Protein AF-A0A3B8WKM0-F1 (afdb_monomer_lite)

Structure (mmCIF, N/CA/C/O backbone):
data_AF-A0A3B8WKM0-F1
#
_entry.id   AF-A0A3B8WKM0-F1
#
loop_
_atom_site.group_PDB
_atom_site.id
_atom_site.type_symbol
_atom_site.label_atom_id
_atom_site.label_alt_id
_atom_site.label_comp_id
_atom_site.label_asym_id
_atom_site.label_entity_id
_atom_site.label_seq_id
_atom_site.pdbx_PDB_ins_code
_atom_site.Cartn_x
_atom_site.Cartn_y
_atom_site.Cartn_z
_atom_site.occupancy
_atom_site.B_iso_or_equiv
_atom_site.auth_seq_id
_atom_site.auth_comp_id
_atom_site.auth_asym_id
_atom_site.auth_atom_id
_atom_site.pdbx_PDB_model_num
ATOM 1 N N . ALA A 1 1 ? 2.232 -11.541 -5.545 1.00 75.75 1 ALA A N 1
ATOM 2 C CA . ALA A 1 1 ? 3.577 -11.463 -4.937 1.00 75.75 1 ALA A CA 1
ATOM 3 C C . ALA A 1 1 ? 4.570 -12.339 -5.695 1.00 75.75 1 ALA A C 1
ATOM 5 O O . ALA A 1 1 ? 5.430 -11.780 -6.348 1.00 75.75 1 ALA A O 1
ATOM 6 N N . LEU A 1 2 ? 4.407 -13.668 -5.694 1.00 87.94 2 LEU A N 1
ATOM 7 C CA . LEU A 1 2 ? 5.394 -14.614 -6.251 1.00 87.94 2 LEU A CA 1
ATOM 8 C C . LEU A 1 2 ? 5.680 -14.477 -7.759 1.00 87.94 2 LEU A C 1
ATOM 10 O O . LEU A 1 2 ? 6.739 -14.879 -8.212 1.00 87.94 2 LEU A O 1
ATOM 14 N N . ALA A 1 3 ? 4.749 -13.916 -8.534 1.00 90.31 3 ALA A N 1
ATOM 15 C CA . ALA A 1 3 ? 4.937 -13.677 -9.967 1.00 90.31 3 ALA A CA 1
ATOM 16 C C . ALA A 1 3 ? 5.712 -12.382 -10.289 1.00 90.31 3 ALA A C 1
ATOM 18 O O . ALA A 1 3 ? 6.009 -12.127 -11.452 1.00 90.31 3 ALA A O 1
ATOM 19 N N . GLN A 1 4 ? 5.986 -11.537 -9.289 1.00 96.25 4 GLN A N 1
ATOM 20 C CA . GLN A 1 4 ? 6.685 -10.269 -9.491 1.00 96.25 4 GLN A CA 1
ATOM 21 C C . GLN A 1 4 ? 8.200 -10.470 -9.361 1.00 96.25 4 GLN A C 1
ATOM 23 O O . GLN A 1 4 ? 8.626 -11.248 -8.505 1.00 96.25 4 GLN A O 1
ATOM 28 N N . PRO A 1 5 ? 9.023 -9.728 -10.120 1.00 96.69 5 PRO A N 1
ATOM 29 C CA . PRO A 1 5 ? 10.449 -9.626 -9.850 1.00 96.69 5 PRO A CA 1
ATOM 30 C C . PRO A 1 5 ? 10.707 -9.143 -8.425 1.00 96.69 5 PRO A C 1
ATOM 32 O O . PRO A 1 5 ? 9.975 -8.297 -7.897 1.00 96.69 5 PRO A O 1
ATOM 35 N N . GLU A 1 6 ? 11.765 -9.675 -7.820 1.00 97.44 6 GLU A N 1
ATOM 36 C CA . GLU A 1 6 ? 12.170 -9.280 -6.480 1.00 97.44 6 GLU A CA 1
ATOM 37 C C . GLU A 1 6 ? 13.269 -8.216 -6.515 1.00 97.44 6 GLU A C 1
ATOM 39 O O . GLU A 1 6 ? 14.309 -8.395 -7.152 1.00 97.44 6 GLU A O 1
ATOM 44 N N . VAL A 1 7 ? 13.051 -7.141 -5.766 1.00 96.88 7 VAL A N 1
ATOM 45 C CA . VAL A 1 7 ? 13.956 -6.004 -5.570 1.00 96.88 7 VAL A CA 1
ATOM 46 C C . VAL A 1 7 ? 14.160 -5.765 -4.074 1.00 96.88 7 VAL A C 1
ATOM 48 O O . VAL A 1 7 ? 13.505 -6.397 -3.243 1.00 96.88 7 VAL A O 1
ATOM 51 N N . THR A 1 8 ? 15.058 -4.857 -3.705 1.00 97.06 8 THR A N 1
ATOM 52 C CA . THR A 1 8 ? 15.127 -4.373 -2.321 1.00 97.06 8 THR A CA 1
ATOM 53 C C . THR A 1 8 ? 13.859 -3.591 -1.995 1.00 97.06 8 THR A C 1
ATOM 55 O O . THR A 1 8 ? 13.523 -2.648 -2.708 1.00 97.06 8 THR A O 1
ATOM 58 N N . VAL A 1 9 ? 13.173 -3.980 -0.923 1.00 96.94 9 VAL A N 1
ATOM 59 C CA . VAL A 1 9 ? 11.974 -3.316 -0.410 1.00 96.94 9 VAL A CA 1
ATOM 60 C C . VAL A 1 9 ? 12.218 -2.848 1.020 1.00 96.94 9 VAL A C 1
ATOM 62 O O . VAL A 1 9 ? 12.692 -3.610 1.861 1.00 96.94 9 VAL A O 1
ATOM 65 N N . HIS A 1 10 ? 11.873 -1.599 1.306 1.00 97.19 10 HIS A N 1
ATOM 66 C CA . HIS A 1 10 ? 11.941 -0.983 2.631 1.00 97.19 10 HIS A CA 1
ATOM 67 C C . H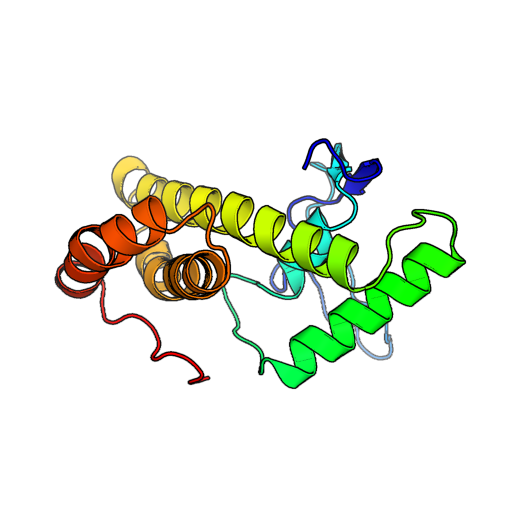IS A 1 10 ? 10.901 -1.569 3.590 1.00 97.19 10 HIS A C 1
ATOM 69 O O . HIS A 1 10 ? 11.091 -1.580 4.801 1.00 97.19 10 HIS A O 1
ATOM 75 N N . ARG A 1 11 ? 9.787 -2.061 3.042 1.00 93.94 11 ARG A N 1
ATOM 76 C CA . ARG A 1 11 ? 8.593 -2.582 3.721 1.00 93.94 11 ARG A CA 1
ATOM 77 C C . ARG A 1 11 ? 7.661 -1.540 4.335 1.00 93.94 11 ARG A C 1
ATOM 79 O O . ARG A 1 11 ? 6.442 -1.700 4.194 1.00 93.94 11 ARG A O 1
ATOM 86 N N . ASP A 1 12 ? 8.228 -0.489 4.910 1.00 93.12 12 ASP A N 1
ATOM 87 C CA . ASP A 1 12 ? 7.521 0.611 5.580 1.00 93.12 12 ASP A CA 1
ATOM 88 C C . ASP A 1 12 ? 7.737 1.963 4.870 1.00 93.12 12 ASP A C 1
ATOM 90 O O . ASP A 1 12 ? 7.845 3.019 5.493 1.00 93.12 12 ASP A O 1
ATOM 94 N N . TYR A 1 13 ? 7.790 1.939 3.532 1.00 95.56 13 TYR A N 1
ATOM 95 C CA . TYR A 1 13 ? 7.909 3.133 2.686 1.00 95.56 13 TYR A CA 1
ATOM 96 C C . TYR A 1 13 ? 6.568 3.879 2.576 1.00 95.56 13 TYR A C 1
ATOM 98 O O . TYR A 1 13 ? 5.887 3.839 1.553 1.00 95.56 13 TYR A O 1
ATOM 106 N N . HIS A 1 14 ? 6.118 4.484 3.671 1.00 93.06 14 HIS A N 1
ATOM 107 C CA . HIS A 1 14 ? 4.870 5.252 3.753 1.00 93.06 14 HIS A CA 1
ATOM 108 C C . HIS A 1 14 ? 5.125 6.670 4.270 1.00 93.06 14 HIS A C 1
ATOM 110 O O . HIS A 1 14 ? 6.187 6.949 4.827 1.00 93.06 14 HIS A O 1
ATOM 116 N N . SER A 1 15 ? 4.137 7.559 4.151 1.00 92.56 15 SER A N 1
ATOM 117 C CA . SER A 1 15 ? 4.293 9.001 4.409 1.00 92.56 15 SER A CA 1
ATOM 118 C C . SER A 1 15 ? 4.933 9.351 5.761 1.00 92.56 15 SER A C 1
ATOM 120 O O . SER A 1 15 ? 5.721 10.288 5.830 1.00 92.56 15 SER A O 1
ATOM 122 N N . ARG A 1 16 ? 4.676 8.578 6.826 1.00 92.44 16 ARG A N 1
ATOM 123 C CA . ARG A 1 16 ? 5.258 8.818 8.164 1.00 92.44 16 ARG A CA 1
ATOM 124 C C . ARG A 1 16 ? 6.765 8.550 8.276 1.00 92.44 16 ARG A C 1
ATOM 126 O O . ARG A 1 16 ? 7.386 9.067 9.197 1.00 92.44 16 ARG A O 1
ATOM 133 N N . ASN A 1 17 ? 7.337 7.787 7.346 1.00 95.25 17 ASN A N 1
ATOM 134 C CA . ASN A 1 17 ? 8.763 7.443 7.311 1.00 95.25 17 ASN A CA 1
ATOM 135 C C . ASN A 1 17 ? 9.532 8.273 6.264 1.00 95.25 17 ASN A C 1
ATOM 137 O O . ASN A 1 17 ? 10.709 8.018 6.004 1.00 95.25 17 ASN A O 1
ATOM 141 N N . LEU A 1 18 ? 8.871 9.279 5.672 1.00 94.62 18 LEU A N 1
ATOM 142 C CA . LEU A 1 18 ? 9.449 10.210 4.707 1.00 94.62 18 LEU A CA 1
ATOM 143 C C . LEU A 1 18 ? 9.556 11.606 5.329 1.00 94.62 18 LEU A C 1
ATOM 145 O O . LEU A 1 18 ? 8.557 12.243 5.655 1.00 94.62 18 LEU A O 1
ATOM 149 N N . LEU A 1 19 ? 10.786 12.091 5.482 1.00 94.62 19 LEU A N 1
ATOM 150 C CA . LEU A 1 19 ? 11.091 13.389 6.073 1.00 94.62 19 LEU A CA 1
ATOM 151 C C . LEU A 1 19 ? 11.252 14.440 4.975 1.00 94.62 19 LEU A C 1
ATOM 153 O O . LEU A 1 19 ? 12.123 14.317 4.110 1.00 94.62 19 LEU A O 1
ATOM 157 N N . VAL A 1 20 ? 10.440 15.495 5.023 1.00 93.44 20 VAL A N 1
ATOM 158 C CA . VAL A 1 20 ? 10.612 16.661 4.148 1.00 93.44 20 VAL A CA 1
ATOM 159 C C . VAL A 1 20 ? 11.897 17.382 4.545 1.00 93.44 20 VAL A C 1
ATOM 161 O O . VAL A 1 20 ? 12.147 17.614 5.727 1.00 93.44 20 VAL A O 1
ATOM 164 N N . ARG A 1 21 ? 12.728 17.707 3.555 1.00 92.31 21 ARG A N 1
ATOM 165 C CA . ARG A 1 21 ? 14.017 18.370 3.754 1.00 92.31 21 ARG A CA 1
ATOM 166 C C . ARG A 1 21 ? 13.993 19.720 3.061 1.00 92.31 21 ARG A C 1
ATOM 168 O O . ARG A 1 21 ? 13.683 19.793 1.873 1.00 92.31 21 ARG A O 1
ATOM 175 N N . ASP A 1 22 ? 14.353 20.768 3.792 1.00 89.44 22 ASP A N 1
ATOM 176 C CA . ASP A 1 22 ? 14.423 22.114 3.233 1.00 89.44 22 ASP A CA 1
ATOM 177 C C . ASP A 1 22 ? 15.356 22.138 2.014 1.00 89.44 22 ASP A C 1
ATOM 179 O O . ASP A 1 22 ? 16.475 21.622 2.048 1.00 89.44 22 ASP A O 1
ATOM 183 N N . SER A 1 23 ? 14.888 22.750 0.924 1.00 82.69 23 SER A N 1
ATOM 184 C CA . SER A 1 23 ? 15.641 22.926 -0.329 1.00 82.69 23 SER A CA 1
ATOM 185 C C . SER A 1 23 ? 16.060 21.635 -1.054 1.00 82.69 23 SER A C 1
ATOM 187 O O . SER A 1 23 ? 16.936 21.682 -1.917 1.00 82.69 23 SER A O 1
ATOM 189 N N . GLN A 1 24 ? 15.442 20.486 -0.754 1.00 83.75 24 GLN A N 1
ATOM 190 C CA . GLN A 1 24 ? 15.677 19.239 -1.485 1.00 83.75 24 GLN A CA 1
ATOM 191 C C . GLN A 1 24 ? 14.380 18.626 -2.008 1.00 83.75 24 GLN A C 1
ATOM 193 O O . GLN A 1 24 ? 13.361 18.597 -1.326 1.00 83.75 24 GLN A O 1
ATOM 198 N N . THR A 1 25 ? 14.430 18.098 -3.231 1.00 84.12 25 THR A N 1
ATOM 199 C CA . THR A 1 25 ? 13.293 17.415 -3.868 1.00 84.12 25 THR A CA 1
ATOM 200 C C . THR A 1 25 ? 13.146 15.961 -3.420 1.00 84.12 25 THR A C 1
ATOM 202 O O . THR A 1 25 ? 12.075 15.380 -3.578 1.00 84.12 25 THR A O 1
ATOM 205 N N . VAL A 1 26 ? 14.205 15.368 -2.856 1.00 88.12 26 VAL A N 1
ATOM 206 C CA . VAL A 1 26 ? 14.225 13.976 -2.392 1.00 88.12 26 VAL A CA 1
ATOM 207 C C . VAL A 1 26 ? 14.014 13.940 -0.874 1.00 88.12 26 VAL A C 1
ATOM 209 O O . VAL A 1 26 ? 14.779 14.585 -0.148 1.00 88.12 26 VAL A O 1
ATOM 212 N N . PRO A 1 27 ? 13.014 13.195 -0.367 1.00 92.88 27 PRO A N 1
ATOM 213 C CA . PRO A 1 27 ? 12.784 13.091 1.068 1.00 92.88 27 PRO A CA 1
ATOM 214 C C . PRO A 1 27 ? 13.918 12.327 1.762 1.00 92.88 27 PRO A C 1
ATOM 216 O O . PRO A 1 27 ? 14.556 11.447 1.181 1.00 92.88 27 PRO A O 1
ATOM 219 N N . GLY A 1 28 ? 14.150 12.638 3.036 1.00 95.12 28 GLY A N 1
ATOM 220 C CA . GLY A 1 28 ? 14.874 11.730 3.922 1.00 95.12 28 GLY A CA 1
ATOM 221 C C . GLY A 1 28 ? 14.037 10.475 4.166 1.00 95.12 28 GLY A C 1
ATOM 222 O O . GLY A 1 28 ? 12.818 10.569 4.283 1.00 95.12 28 GLY A O 1
ATOM 223 N N . VAL A 1 29 ? 14.677 9.312 4.242 1.00 95.94 29 VAL A N 1
ATOM 224 C CA . VAL A 1 29 ? 14.005 8.024 4.461 1.00 95.94 29 VAL A CA 1
ATOM 225 C C . VAL A 1 29 ? 14.555 7.409 5.744 1.00 95.94 29 VAL A C 1
ATOM 227 O O . VAL A 1 29 ? 15.773 7.319 5.907 1.00 95.94 29 VAL A O 1
ATOM 230 N N . ILE A 1 30 ? 13.670 7.023 6.659 1.00 96.88 30 ILE A N 1
ATOM 231 C CA . ILE A 1 30 ? 14.010 6.414 7.955 1.00 96.88 30 ILE A CA 1
ATOM 232 C C . ILE A 1 30 ? 13.313 5.060 8.112 1.00 96.88 30 ILE A C 1
ATOM 234 O O . ILE A 1 30 ? 12.396 4.765 7.358 1.00 96.88 30 ILE A O 1
ATOM 238 N N . ASP A 1 31 ? 13.710 4.279 9.124 1.00 95.50 31 ASP A N 1
ATOM 239 C CA . ASP A 1 31 ? 13.095 2.980 9.465 1.00 95.50 31 ASP A CA 1
ATOM 240 C C . ASP A 1 31 ? 13.395 1.852 8.445 1.00 95.50 31 ASP A C 1
ATOM 242 O O . ASP A 1 31 ? 12.616 0.923 8.243 1.00 95.50 31 ASP A O 1
ATOM 246 N N . PHE A 1 32 ? 14.545 1.936 7.764 1.00 94.31 32 PHE A N 1
ATOM 247 C CA . PHE A 1 32 ? 14.962 1.011 6.698 1.00 94.31 32 PHE A CA 1
ATOM 248 C C . PHE A 1 32 ? 15.703 -0.246 7.188 1.00 94.31 32 PHE A C 1
ATOM 250 O O . PHE A 1 32 ? 16.072 -1.089 6.371 1.00 94.31 32 PHE A O 1
ATOM 257 N N . GLN A 1 33 ? 15.959 -0.395 8.494 1.00 95.69 33 GLN A N 1
ATOM 258 C CA . GLN A 1 33 ? 16.704 -1.535 9.067 1.00 95.69 33 GLN A CA 1
ATOM 259 C C . GLN A 1 33 ? 16.051 -2.891 8.781 1.00 95.69 33 GLN A C 1
ATOM 261 O O . GLN A 1 33 ? 16.698 -3.934 8.807 1.00 95.69 33 GLN A O 1
ATOM 266 N N . ASP A 1 34 ? 14.759 -2.843 8.491 1.00 92.56 34 ASP A N 1
ATOM 267 C CA . ASP A 1 34 ? 13.907 -3.978 8.244 1.00 92.56 34 ASP A CA 1
ATOM 268 C C . ASP A 1 34 ? 13.825 -4.316 6.742 1.00 92.56 34 ASP A C 1
ATOM 270 O O . ASP A 1 34 ? 13.041 -5.181 6.363 1.00 92.56 34 ASP A O 1
ATOM 274 N N . ALA A 1 35 ? 14.605 -3.673 5.869 1.00 95.81 35 ALA A N 1
ATOM 275 C CA . ALA A 1 35 ? 14.557 -3.912 4.430 1.00 95.81 35 ALA A CA 1
ATOM 276 C C . ALA A 1 35 ? 14.884 -5.369 4.050 1.00 95.81 35 ALA A C 1
ATOM 278 O O . ALA A 1 35 ? 15.773 -6.009 4.612 1.00 95.81 35 ALA A O 1
ATOM 279 N N . VAL A 1 36 ? 14.167 -5.896 3.057 1.00 96.62 36 VAL A N 1
ATOM 280 C CA . VAL A 1 36 ? 14.329 -7.274 2.564 1.00 96.62 36 VAL A CA 1
ATOM 281 C C . VAL A 1 36 ? 14.281 -7.315 1.044 1.00 96.62 36 VAL A C 1
ATOM 283 O O . VAL A 1 36 ? 13.990 -6.320 0.386 1.00 96.62 36 VAL A O 1
ATOM 286 N N . ARG A 1 37 ? 14.526 -8.490 0.468 1.00 97.44 37 ARG A N 1
ATOM 287 C CA . ARG A 1 37 ? 14.216 -8.758 -0.934 1.00 97.44 37 ARG A CA 1
ATOM 288 C C . ARG A 1 37 ? 12.733 -9.115 -1.062 1.00 97.44 37 ARG A C 1
ATOM 290 O O . ARG A 1 37 ? 12.240 -9.970 -0.329 1.00 97.44 37 ARG A O 1
ATOM 297 N N . GLY A 1 38 ? 12.011 -8.432 -1.942 1.00 96.62 38 GLY A N 1
ATOM 298 C CA . GLY A 1 38 ? 10.566 -8.582 -2.064 1.00 96.62 38 GLY A CA 1
ATOM 299 C C . GLY A 1 38 ? 9.988 -8.013 -3.361 1.00 96.62 38 GLY A C 1
ATOM 300 O O . GLY A 1 38 ? 10.728 -7.518 -4.205 1.00 96.62 38 GLY A O 1
ATOM 301 N N . PRO A 1 39 ? 8.661 -8.100 -3.547 1.00 97.75 39 PRO A N 1
ATOM 302 C CA . PRO A 1 39 ? 8.009 -7.780 -4.816 1.00 97.75 39 PRO A CA 1
ATOM 303 C C . PRO A 1 39 ? 8.170 -6.308 -5.216 1.00 97.75 39 PRO A C 1
ATOM 305 O O . PRO A 1 39 ? 7.990 -5.422 -4.381 1.00 97.75 39 PRO A O 1
ATOM 308 N N . ILE A 1 40 ? 8.420 -6.039 -6.499 1.00 98.00 40 ILE A N 1
ATOM 309 C CA . ILE A 1 40 ? 8.668 -4.682 -7.019 1.00 98.00 40 ILE A CA 1
ATOM 310 C C . ILE A 1 40 ? 7.572 -3.655 -6.701 1.00 98.00 40 ILE A C 1
ATOM 312 O O . ILE A 1 40 ? 7.865 -2.473 -6.539 1.00 98.00 40 ILE A O 1
ATOM 316 N N . THR A 1 41 ? 6.312 -4.077 -6.557 1.00 98.06 41 THR A N 1
ATOM 317 C CA . THR A 1 41 ? 5.215 -3.152 -6.241 1.00 98.06 41 THR A CA 1
ATOM 318 C C . THR A 1 41 ? 5.037 -2.900 -4.740 1.00 98.06 41 THR A C 1
ATOM 320 O O . THR A 1 41 ? 4.138 -2.151 -4.369 1.00 98.06 41 THR A O 1
ATOM 323 N N . TYR A 1 42 ? 5.818 -3.534 -3.855 1.00 97.44 42 TYR A N 1
ATOM 324 C CA . TYR A 1 42 ? 5.561 -3.529 -2.407 1.00 97.44 42 TYR A CA 1
ATOM 325 C C . TYR A 1 42 ? 5.632 -2.121 -1.799 1.00 97.44 42 TYR A C 1
ATOM 327 O O . TYR A 1 42 ? 4.675 -1.681 -1.157 1.00 97.44 42 TYR A O 1
ATOM 335 N N . ASP A 1 43 ? 6.727 -1.399 -2.043 1.00 97.00 43 ASP A N 1
ATOM 336 C CA . ASP A 1 43 ? 6.917 -0.039 -1.523 1.00 97.00 43 ASP A CA 1
ATOM 337 C C . ASP A 1 43 ? 6.059 0.987 -2.274 1.00 97.00 43 ASP A C 1
ATOM 339 O O . ASP A 1 43 ? 5.517 1.903 -1.659 1.00 97.00 43 ASP A O 1
ATOM 343 N N . ALA A 1 44 ? 5.827 0.790 -3.578 1.00 97.25 44 ALA A N 1
ATOM 344 C CA . ALA A 1 44 ? 4.897 1.624 -4.340 1.00 97.25 44 ALA A CA 1
ATOM 345 C C . ALA A 1 44 ? 3.479 1.564 -3.752 1.00 97.25 44 ALA A C 1
ATOM 347 O O . ALA A 1 44 ? 2.837 2.595 -3.573 1.00 97.25 44 ALA A O 1
ATOM 348 N N . VAL A 1 45 ? 2.992 0.371 -3.390 1.00 96.94 45 VAL A N 1
ATOM 349 C CA . VAL A 1 45 ? 1.704 0.223 -2.694 1.00 96.94 45 VAL A CA 1
ATOM 350 C C . VAL A 1 45 ? 1.738 0.897 -1.326 1.00 96.94 45 VAL A C 1
ATOM 352 O O . VAL A 1 45 ? 0.773 1.566 -0.971 1.00 96.94 45 VAL A O 1
ATOM 355 N N . SER A 1 46 ? 2.830 0.735 -0.571 1.00 94.94 46 SER A N 1
ATOM 356 C CA . SER A 1 46 ? 2.998 1.351 0.752 1.00 94.94 46 SER A CA 1
ATOM 357 C C . SER A 1 46 ? 2.828 2.872 0.725 1.00 94.94 46 SER A C 1
ATOM 359 O O . SER A 1 46 ? 2.253 3.434 1.654 1.00 94.94 46 SER A O 1
ATOM 361 N N . LEU A 1 47 ? 3.293 3.520 -0.345 1.00 95.56 47 LEU A N 1
ATOM 362 C CA . LEU A 1 47 ? 3.216 4.967 -0.510 1.00 95.56 47 LEU A CA 1
ATOM 363 C C . LEU A 1 47 ? 1.909 5.431 -1.167 1.00 95.56 47 LEU A C 1
ATOM 365 O O . LEU A 1 47 ? 1.277 6.381 -0.709 1.00 95.56 47 LEU A O 1
ATOM 369 N N . LEU A 1 48 ? 1.512 4.792 -2.270 1.00 95.50 48 LEU A N 1
ATOM 370 C CA . LEU A 1 48 ? 0.400 5.254 -3.110 1.00 95.50 48 LEU A CA 1
ATOM 371 C C . LEU A 1 48 ? -0.974 4.822 -2.583 1.00 95.50 48 LEU A C 1
ATOM 373 O O . LEU A 1 48 ? -1.974 5.467 -2.887 1.00 95.50 48 LEU A O 1
ATOM 377 N N . LYS A 1 49 ? -1.035 3.746 -1.795 1.00 93.75 49 LYS A N 1
ATOM 378 C CA . LYS A 1 49 ? -2.223 3.324 -1.040 1.00 93.75 49 LYS A CA 1
ATOM 379 C C . LYS A 1 49 ? -1.894 3.312 0.452 1.00 93.75 49 LYS A C 1
ATOM 381 O O . LYS A 1 49 ? -2.052 2.313 1.144 1.00 93.75 49 LYS A O 1
ATOM 386 N N . ASP A 1 50 ? -1.355 4.425 0.933 1.00 90.62 50 ASP A N 1
ATOM 387 C CA . ASP A 1 50 ? -1.057 4.604 2.348 1.00 90.62 50 ASP A CA 1
ATOM 388 C C . ASP A 1 50 ? -2.360 4.525 3.180 1.00 90.62 50 ASP A C 1
ATOM 390 O O . ASP A 1 50 ? -3.422 5.007 2.779 1.00 90.62 50 ASP A O 1
ATOM 394 N N . CYS A 1 51 ? -2.291 3.915 4.364 1.00 85.75 51 CYS A N 1
ATOM 395 C CA . CYS A 1 51 ? -3.418 3.821 5.290 1.00 85.75 51 CYS A CA 1
ATOM 396 C C . CYS A 1 51 ? -3.782 5.180 5.915 1.00 85.75 51 CYS A C 1
ATOM 398 O O . CYS A 1 51 ? -4.858 5.300 6.501 1.00 85.75 51 CYS A O 1
ATOM 400 N N . TYR A 1 52 ? -2.931 6.205 5.781 1.00 83.31 52 TYR A N 1
ATOM 401 C CA . TYR A 1 52 ? -3.134 7.536 6.370 1.00 83.31 52 TYR A CA 1
ATOM 402 C C . TYR A 1 52 ? -3.683 8.591 5.403 1.00 83.31 52 TYR A C 1
ATOM 404 O O . TYR A 1 52 ? -4.238 9.595 5.849 1.00 83.31 52 TYR A O 1
ATOM 412 N N . VAL A 1 53 ? -3.566 8.373 4.092 1.00 86.25 53 VAL A N 1
ATOM 413 C CA . VAL A 1 53 ? -3.999 9.325 3.061 1.00 86.25 53 VAL A CA 1
ATOM 414 C C . VAL A 1 53 ? -4.643 8.587 1.897 1.00 86.25 53 VAL A C 1
ATOM 416 O O . VAL A 1 53 ? -4.217 7.496 1.525 1.00 86.25 53 VAL A O 1
ATOM 419 N N . ARG A 1 54 ? -5.686 9.181 1.313 1.00 87.38 54 ARG A N 1
ATOM 420 C CA . ARG A 1 54 ? -6.330 8.666 0.107 1.00 87.38 54 ARG A CA 1
ATOM 421 C C . ARG A 1 54 ? -6.146 9.644 -1.043 1.00 87.38 54 ARG A C 1
ATOM 423 O O . ARG A 1 54 ? -6.394 10.840 -0.905 1.00 87.38 54 ARG A O 1
ATOM 430 N N . TRP A 1 55 ? -5.702 9.126 -2.182 1.00 90.44 55 TRP A N 1
ATOM 431 C CA . TRP A 1 55 ? -5.469 9.914 -3.387 1.00 90.44 55 TRP A CA 1
ATOM 432 C C . TRP A 1 55 ? -6.618 9.762 -4.391 1.00 9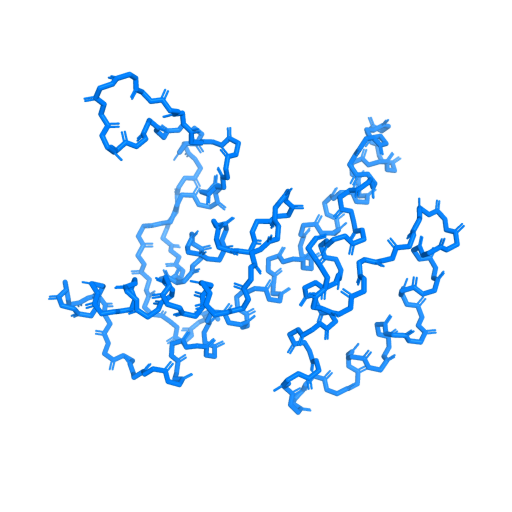0.44 55 TRP A C 1
ATOM 434 O O . TRP A 1 55 ? -7.248 8.703 -4.436 1.00 90.44 55 TRP A O 1
ATOM 444 N N . PRO A 1 56 ? -6.878 10.788 -5.224 1.00 90.94 56 PRO A N 1
ATOM 445 C CA . PRO A 1 56 ? -7.725 10.647 -6.407 1.00 90.94 56 PRO A CA 1
ATOM 446 C C . PRO A 1 56 ? -7.225 9.531 -7.340 1.00 90.94 56 PRO A C 1
ATOM 448 O O . PRO A 1 56 ? -6.013 9.370 -7.509 1.00 90.94 56 PRO A O 1
ATOM 451 N N . GLU A 1 57 ? -8.146 8.767 -7.938 1.00 89.25 57 GLU A N 1
ATOM 452 C CA . GLU A 1 57 ? -7.804 7.594 -8.764 1.00 89.25 57 GLU A CA 1
ATOM 453 C C . GLU A 1 57 ? -6.952 7.952 -9.987 1.00 89.25 57 GLU A C 1
ATOM 455 O O . GLU A 1 57 ? -6.013 7.229 -10.309 1.00 89.25 57 GLU A O 1
ATOM 460 N N . ASP A 1 58 ? -7.223 9.092 -10.622 1.00 92.81 58 ASP A N 1
ATOM 461 C CA . ASP A 1 58 ? -6.469 9.618 -11.763 1.00 92.81 58 ASP A CA 1
ATOM 462 C C . ASP A 1 58 ? -5.008 9.921 -11.396 1.00 92.81 58 ASP A C 1
ATOM 464 O O . ASP A 1 58 ? -4.085 9.561 -12.133 1.00 92.81 58 ASP A O 1
ATOM 468 N N . ARG A 1 59 ? -4.775 10.515 -10.217 1.00 94.94 59 ARG A N 1
ATOM 469 C CA . ARG A 1 59 ? -3.415 10.764 -9.716 1.00 94.94 59 ARG A CA 1
ATOM 470 C C . ARG A 1 59 ? -2.688 9.476 -9.372 1.00 94.94 59 ARG A C 1
ATOM 472 O O . ARG A 1 59 ? -1.525 9.330 -9.738 1.00 94.94 59 ARG A O 1
ATOM 479 N N . LEU A 1 60 ? -3.365 8.543 -8.705 1.00 94.81 60 LEU A N 1
ATOM 480 C CA . LEU A 1 60 ? -2.785 7.245 -8.371 1.00 94.81 60 LEU A CA 1
ATOM 481 C C . LEU A 1 60 ? -2.394 6.473 -9.639 1.00 94.81 60 LEU A C 1
ATOM 483 O O . LEU A 1 60 ? -1.273 5.972 -9.706 1.00 94.81 60 LEU A O 1
ATOM 487 N N . ALA A 1 61 ? -3.267 6.436 -10.650 1.00 94.44 61 ALA A N 1
ATOM 488 C CA . ALA A 1 61 ? -2.986 5.796 -11.933 1.00 94.44 61 ALA A CA 1
ATOM 489 C C . ALA A 1 61 ? -1.779 6.438 -12.637 1.00 94.44 61 ALA A C 1
ATOM 491 O O . ALA A 1 61 ? -0.875 5.731 -13.079 1.00 94.44 61 ALA A O 1
ATOM 492 N N . SER A 1 62 ? -1.716 7.773 -12.671 1.00 97.62 62 SER A N 1
ATOM 493 C CA . SER A 1 62 ? -0.596 8.513 -13.266 1.00 97.62 62 SER A CA 1
ATOM 494 C C . SER A 1 62 ? 0.741 8.227 -12.567 1.00 97.62 62 SER A C 1
ATOM 496 O O . SER A 1 62 ? 1.741 7.928 -13.223 1.00 97.62 62 SER A O 1
ATOM 498 N N . TRP A 1 63 ? 0.775 8.249 -11.231 1.00 97.81 63 TRP A N 1
ATOM 499 C CA . TRP A 1 63 ? 1.995 7.950 -10.474 1.00 97.81 63 TRP A CA 1
ATOM 500 C C . TRP A 1 63 ? 2.432 6.493 -10.592 1.00 97.81 63 TRP A C 1
ATOM 502 O O . TRP A 1 63 ? 3.631 6.221 -10.684 1.00 97.81 63 TRP A O 1
ATOM 512 N N . LEU A 1 64 ? 1.483 5.559 -10.614 1.00 98.06 64 LEU A N 1
ATOM 513 C CA . LEU A 1 64 ? 1.791 4.150 -10.808 1.00 98.06 64 LEU A CA 1
ATOM 514 C C . LEU A 1 64 ? 2.392 3.898 -12.193 1.00 98.06 64 LEU A C 1
ATOM 516 O O . LEU A 1 64 ? 3.391 3.190 -12.303 1.00 98.06 64 LEU A O 1
ATOM 520 N N . GLU A 1 65 ? 1.830 4.516 -13.230 1.00 98.25 65 GLU A N 1
ATOM 521 C CA . GLU A 1 65 ? 2.338 4.407 -14.596 1.00 98.25 65 GLU A CA 1
ATOM 522 C C . GLU A 1 65 ? 3.721 5.054 -14.743 1.00 98.25 65 GLU A C 1
ATOM 524 O O . GLU A 1 65 ? 4.610 4.502 -15.396 1.00 98.25 65 GLU A O 1
ATOM 529 N N . HIS A 1 66 ? 3.956 6.186 -14.074 1.00 98.19 66 HIS A N 1
ATOM 530 C CA . HIS A 1 66 ? 5.287 6.781 -13.988 1.00 98.19 66 HIS A CA 1
ATOM 531 C C . HIS A 1 66 ? 6.299 5.812 -13.353 1.00 98.19 66 HIS A C 1
ATOM 533 O O . HIS A 1 66 ? 7.369 5.577 -13.919 1.00 98.19 66 HIS A O 1
ATOM 539 N N . PHE A 1 67 ? 5.949 5.199 -12.216 1.00 98.25 67 PHE A N 1
ATOM 540 C CA . PHE A 1 67 ? 6.802 4.219 -11.541 1.00 98.25 67 PHE A CA 1
ATOM 541 C C . PHE A 1 67 ? 7.056 2.974 -12.403 1.00 98.25 67 PHE A C 1
ATOM 543 O O . PHE A 1 67 ? 8.199 2.515 -12.494 1.00 98.25 67 PHE A O 1
ATOM 550 N N . ARG A 1 68 ? 6.028 2.453 -13.086 1.00 98.56 68 ARG A N 1
ATOM 551 C CA . ARG A 1 68 ? 6.146 1.324 -14.021 1.00 98.56 68 ARG A CA 1
ATOM 552 C C . ARG A 1 68 ? 7.132 1.641 -15.143 1.00 98.56 68 ARG A C 1
ATOM 554 O O . ARG A 1 68 ? 8.044 0.864 -15.392 1.00 98.56 68 ARG A O 1
ATOM 561 N N . ASN A 1 69 ? 6.992 2.794 -15.795 1.00 98.56 69 ASN A N 1
ATOM 562 C CA . ASN A 1 69 ? 7.882 3.182 -16.889 1.00 98.56 69 ASN A CA 1
ATOM 563 C C . ASN A 1 69 ? 9.328 3.367 -16.418 1.00 98.56 69 ASN A C 1
ATOM 565 O O . ASN A 1 69 ? 10.246 2.851 -17.054 1.00 98.56 69 ASN A O 1
ATOM 569 N N . ALA A 1 70 ? 9.541 4.046 -15.288 1.00 98.25 70 ALA A N 1
ATOM 570 C CA . ALA A 1 70 ? 10.879 4.255 -14.739 1.00 98.25 70 ALA A CA 1
ATOM 571 C C . ALA A 1 70 ? 11.558 2.928 -14.353 1.00 98.25 70 ALA A C 1
ATOM 573 O O . ALA A 1 70 ? 12.716 2.690 -14.697 1.00 98.25 70 ALA A O 1
ATOM 574 N N . SER A 1 71 ? 10.833 2.029 -13.682 1.00 97.94 71 SER A N 1
ATOM 575 C CA . SER A 1 71 ? 11.370 0.724 -13.276 1.00 97.94 71 SER A CA 1
ATOM 576 C C . SER A 1 71 ? 11.557 -0.246 -14.452 1.00 97.94 71 SER A C 1
ATOM 578 O O . SER A 1 71 ? 12.513 -1.026 -14.450 1.00 97.94 71 SER A O 1
ATOM 580 N N . GLN A 1 72 ? 10.730 -0.152 -15.497 1.00 98.00 72 GLN A N 1
ATOM 581 C CA . GLN A 1 72 ? 10.922 -0.875 -16.755 1.00 98.00 72 GLN A CA 1
ATOM 582 C C . GLN A 1 72 ? 12.175 -0.392 -17.500 1.00 98.00 72 GLN A C 1
ATOM 584 O O . GLN A 1 72 ? 12.977 -1.215 -17.937 1.00 98.00 72 GLN A O 1
ATOM 589 N N . GLN A 1 73 ? 12.382 0.926 -17.606 1.00 98.31 73 GLN A N 1
ATOM 590 C CA . GLN A 1 73 ? 13.580 1.519 -18.223 1.00 98.31 73 GLN A CA 1
ATOM 591 C C . GLN A 1 73 ? 14.863 1.153 -17.467 1.00 98.31 73 GLN A C 1
ATOM 593 O O . GLN A 1 73 ? 15.900 0.932 -18.086 1.00 98.31 73 GLN A O 1
ATOM 598 N N . ALA A 1 74 ? 14.782 1.012 -16.142 1.00 97.88 74 ALA A N 1
ATOM 599 C CA . ALA A 1 74 ? 15.872 0.515 -15.305 1.00 97.88 74 ALA A CA 1
ATOM 600 C C . ALA A 1 74 ? 16.115 -1.007 -15.430 1.00 97.88 74 ALA A C 1
ATOM 602 O O . ALA A 1 74 ? 16.998 -1.545 -14.764 1.00 97.88 74 ALA A O 1
ATOM 603 N N . GLY A 1 75 ? 15.340 -1.722 -16.255 1.00 97.88 75 GLY A N 1
ATOM 604 C CA . GLY A 1 75 ? 15.502 -3.158 -16.492 1.00 97.88 75 GLY A CA 1
ATOM 605 C C . GLY A 1 75 ? 15.021 -4.056 -15.348 1.00 97.88 75 GLY A C 1
ATOM 606 O O . GLY A 1 75 ? 15.347 -5.242 -15.336 1.00 97.88 75 GLY A O 1
ATOM 607 N N . LEU A 1 76 ? 14.242 -3.527 -14.397 1.00 97.69 76 LEU A N 1
ATOM 608 C CA . LEU A 1 76 ? 13.799 -4.275 -13.212 1.00 97.69 76 LEU A CA 1
ATOM 609 C C . LEU A 1 76 ? 12.656 -5.255 -13.513 1.00 97.69 76 LEU A C 1
ATOM 611 O O . LEU A 1 76 ? 12.445 -6.216 -12.775 1.00 97.69 76 LEU A O 1
ATOM 615 N N . HIS A 1 77 ? 11.903 -5.024 -14.590 1.00 97.38 77 HIS A N 1
ATOM 616 C CA . HIS A 1 77 ? 10.828 -5.905 -15.040 1.00 97.38 77 HIS A CA 1
ATOM 617 C C . HIS A 1 77 ? 10.523 -5.715 -16.532 1.00 97.38 77 HIS A C 1
ATOM 619 O O . HIS A 1 77 ? 11.022 -4.799 -17.181 1.00 97.38 77 HIS A O 1
ATOM 625 N N . ARG A 1 78 ? 9.660 -6.587 -17.071 1.00 96.88 78 ARG A N 1
ATOM 626 C CA . ARG A 1 78 ? 9.137 -6.501 -18.449 1.00 96.88 78 ARG A CA 1
ATOM 627 C C . ARG A 1 78 ? 7.607 -6.456 -18.539 1.00 96.88 78 ARG A C 1
ATOM 629 O O . ARG A 1 78 ? 7.076 -6.498 -19.638 1.00 96.88 78 ARG A O 1
ATOM 636 N N . ALA A 1 79 ? 6.917 -6.396 -17.398 1.00 97.50 79 ALA A N 1
ATOM 637 C CA . ALA A 1 79 ? 5.457 -6.315 -17.346 1.00 97.50 79 ALA A CA 1
ATOM 638 C C . ALA A 1 79 ? 4.902 -5.107 -18.120 1.00 97.50 79 ALA A C 1
ATOM 640 O O . ALA A 1 79 ? 5.434 -3.996 -18.013 1.00 97.50 79 ALA A O 1
ATOM 641 N N . ASP A 1 80 ? 3.819 -5.349 -18.856 1.00 97.56 80 ASP A N 1
ATOM 642 C CA . ASP A 1 80 ? 2.974 -4.314 -19.445 1.00 97.56 80 ASP A CA 1
ATOM 643 C C . ASP A 1 80 ? 2.138 -3.592 -18.372 1.00 97.56 80 ASP A C 1
ATOM 645 O O . ASP A 1 80 ? 2.234 -3.885 -17.173 1.00 97.56 80 ASP A O 1
ATOM 649 N N . ALA A 1 81 ? 1.354 -2.602 -18.802 1.00 96.88 81 ALA A N 1
ATOM 650 C CA . ALA A 1 81 ? 0.532 -1.790 -17.911 1.00 96.88 81 ALA A CA 1
ATOM 651 C C . ALA A 1 81 ? -0.482 -2.636 -17.124 1.00 96.88 81 ALA A C 1
ATOM 653 O O . ALA A 1 81 ? -0.535 -2.533 -15.899 1.00 96.88 81 ALA A O 1
ATOM 654 N N . ASP A 1 82 ? -1.215 -3.525 -17.797 1.00 95.69 82 ASP A N 1
ATOM 655 C CA . ASP A 1 82 ? -2.271 -4.332 -17.177 1.00 95.69 82 ASP A CA 1
ATOM 656 C C . ASP A 1 82 ? -1.709 -5.326 -16.154 1.00 95.69 82 ASP A C 1
ATOM 658 O O . ASP A 1 82 ? -2.213 -5.433 -15.030 1.00 95.69 82 ASP A O 1
ATOM 662 N N . THR A 1 83 ? -0.609 -6.005 -16.489 1.00 96.38 83 THR A N 1
ATOM 663 C CA . THR A 1 83 ? 0.070 -6.933 -15.576 1.00 96.38 83 THR A CA 1
ATOM 664 C C . THR A 1 83 ? 0.588 -6.196 -14.345 1.00 96.38 83 THR A C 1
ATOM 666 O O . THR A 1 83 ? 0.420 -6.664 -13.215 1.00 96.38 83 THR A O 1
ATOM 669 N N . PHE A 1 84 ? 1.203 -5.026 -14.536 1.00 97.69 84 PHE A N 1
ATOM 670 C CA . PHE A 1 84 ? 1.747 -4.239 -13.432 1.00 97.69 84 PHE A CA 1
ATOM 671 C C . PHE A 1 84 ? 0.644 -3.655 -12.541 1.00 97.69 84 PHE A C 1
ATOM 673 O O . PHE A 1 84 ? 0.762 -3.680 -11.314 1.00 97.69 84 PHE A O 1
ATOM 680 N N . GLN A 1 85 ? -0.461 -3.201 -13.138 1.00 95.44 85 GLN A N 1
ATOM 681 C CA . GLN A 1 85 ? -1.652 -2.780 -12.407 1.00 95.44 85 GLN A CA 1
ATOM 682 C C . GLN A 1 85 ? -2.199 -3.935 -11.568 1.00 95.44 85 GLN A C 1
ATOM 684 O O . GLN A 1 85 ? -2.471 -3.761 -10.380 1.00 95.44 85 GLN A O 1
ATOM 689 N N . GLN A 1 86 ? -2.313 -5.138 -12.137 1.00 94.25 86 GLN A N 1
ATOM 690 C CA . GLN A 1 86 ? -2.786 -6.303 -11.394 1.00 94.25 86 GLN A CA 1
ATOM 691 C C . GLN A 1 86 ? -1.834 -6.666 -10.246 1.00 94.25 86 GLN A C 1
ATOM 693 O O . GLN A 1 86 ? -2.279 -6.952 -9.133 1.00 94.25 86 GLN A O 1
ATOM 698 N N . TRP A 1 87 ? -0.520 -6.600 -10.465 1.00 96.81 87 TRP A N 1
ATOM 699 C CA . TRP A 1 87 ? 0.476 -6.777 -9.408 1.00 96.81 87 TRP A CA 1
ATOM 700 C C . TRP A 1 87 ? 0.293 -5.785 -8.262 1.00 96.81 87 TRP A C 1
ATOM 702 O O . TRP A 1 87 ? 0.303 -6.196 -7.098 1.00 96.81 87 TRP A O 1
ATOM 712 N N . PHE A 1 88 ? 0.098 -4.512 -8.594 1.00 96.31 88 PHE A N 1
ATOM 713 C CA . PHE A 1 88 ? -0.119 -3.436 -7.639 1.00 96.31 88 PHE A CA 1
ATOM 714 C C . PHE A 1 88 ? -1.428 -3.614 -6.857 1.00 96.31 88 PHE A C 1
ATOM 716 O O . PHE A 1 88 ? -1.425 -3.511 -5.630 1.00 96.31 88 PHE A O 1
ATOM 723 N N . GLU A 1 89 ? -2.531 -3.964 -7.525 1.00 93.94 89 GLU A N 1
ATOM 724 C CA . GLU A 1 89 ? -3.826 -4.218 -6.881 1.00 93.94 89 GLU A CA 1
ATOM 725 C C . GLU A 1 89 ? -3.765 -5.383 -5.890 1.00 93.94 89 GLU A C 1
ATOM 727 O O . GLU A 1 89 ? -4.128 -5.231 -4.721 1.00 93.94 89 GLU A O 1
ATOM 732 N N . LEU A 1 90 ? -3.239 -6.533 -6.320 1.00 94.88 90 LEU A N 1
ATOM 733 C CA . LEU A 1 90 ? -3.141 -7.724 -5.473 1.00 94.88 90 LEU A CA 1
ATOM 734 C C . LEU A 1 90 ? -2.192 -7.511 -4.290 1.00 94.88 90 LEU A C 1
ATOM 736 O O . LEU A 1 90 ? -2.443 -7.999 -3.185 1.00 94.88 90 LEU A O 1
ATOM 740 N N . MET A 1 91 ? -1.102 -6.772 -4.507 1.00 96.19 91 MET A N 1
ATOM 741 C CA . MET A 1 91 ? -0.191 -6.388 -3.432 1.00 96.19 91 MET A CA 1
ATOM 742 C C . MET A 1 91 ? -0.864 -5.435 -2.441 1.00 96.19 91 MET A C 1
ATOM 744 O O . MET A 1 91 ? -0.727 -5.608 -1.230 1.00 96.19 91 MET A O 1
ATOM 748 N N . GLY A 1 92 ? -1.657 -4.490 -2.951 1.00 95.00 92 GLY A N 1
ATOM 749 C CA . GLY A 1 92 ? -2.583 -3.672 -2.176 1.00 95.00 92 GLY A CA 1
ATOM 750 C C . GLY A 1 92 ? -3.447 -4.524 -1.263 1.00 95.00 92 GLY A C 1
ATOM 751 O O . GLY A 1 92 ? -3.389 -4.359 -0.048 1.00 95.00 92 GLY A O 1
ATOM 752 N N . MET A 1 93 ? -4.207 -5.466 -1.816 1.00 94.88 93 MET A N 1
ATOM 753 C CA . MET A 1 93 ? -5.103 -6.308 -1.021 1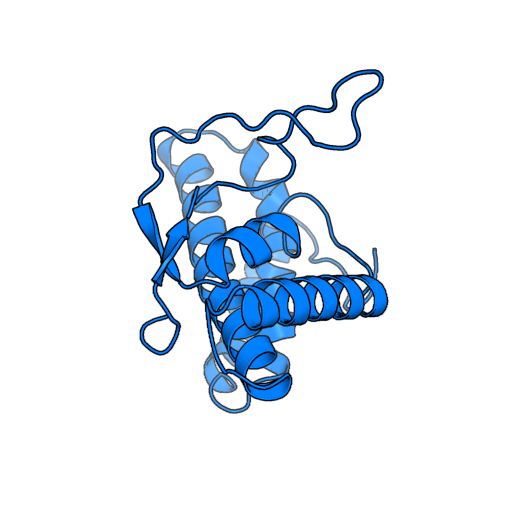.00 94.88 93 MET A CA 1
ATOM 754 C C . MET A 1 93 ? -4.371 -7.044 0.108 1.00 94.88 93 MET A C 1
ATOM 756 O O . MET A 1 93 ? -4.810 -7.014 1.257 1.00 94.88 93 MET A O 1
ATOM 760 N N . GLN A 1 94 ? -3.218 -7.647 -0.189 1.00 95.00 94 GLN A N 1
ATOM 761 C CA . GLN A 1 94 ? -2.426 -8.353 0.818 1.00 95.00 94 GLN A CA 1
ATOM 762 C C . GLN A 1 94 ? -1.955 -7.419 1.944 1.00 95.00 94 GLN A C 1
ATOM 764 O O . GLN A 1 94 ? -2.088 -7.759 3.125 1.00 95.00 94 GLN A O 1
ATOM 769 N N . ARG A 1 95 ? -1.441 -6.233 1.595 1.00 94.69 95 ARG A N 1
ATOM 770 C CA . ARG A 1 95 ? -0.912 -5.270 2.568 1.00 94.69 95 ARG A CA 1
ATOM 771 C C . ARG A 1 95 ? -2.001 -4.675 3.451 1.00 94.69 95 ARG A C 1
ATOM 773 O O . ARG A 1 95 ? -1.832 -4.654 4.668 1.00 94.69 95 ARG A O 1
ATOM 780 N N . HIS A 1 96 ? -3.120 -4.242 2.874 1.00 95.62 96 HIS A N 1
ATOM 781 C CA . HIS A 1 96 ? -4.217 -3.651 3.648 1.00 95.62 96 HIS A CA 1
ATOM 782 C C . HIS A 1 96 ? -4.874 -4.675 4.573 1.00 95.62 96 HIS A C 1
ATOM 784 O O . HIS A 1 96 ? -5.193 -4.347 5.713 1.00 95.62 96 HIS A O 1
ATOM 790 N N . LEU A 1 97 ? -5.010 -5.933 4.137 1.00 95.50 97 LEU A N 1
ATOM 791 C CA . LEU A 1 97 ? -5.533 -6.996 4.996 1.00 95.50 97 LEU A CA 1
ATOM 792 C C . LEU A 1 97 ? -4.618 -7.228 6.205 1.00 95.50 97 LEU A C 1
ATOM 794 O O . LEU A 1 97 ? -5.086 -7.297 7.342 1.00 95.50 97 LEU A O 1
ATOM 798 N N . LYS A 1 98 ? -3.300 -7.277 5.973 1.00 94.88 98 LYS A N 1
ATOM 799 C CA . LYS A 1 98 ? -2.304 -7.370 7.046 1.00 94.88 98 LYS A CA 1
ATOM 800 C C . LYS A 1 98 ? -2.362 -6.155 7.981 1.00 94.88 98 LYS A C 1
ATOM 802 O O . LYS A 1 98 ? -2.348 -6.338 9.196 1.00 94.88 98 LYS A O 1
ATOM 807 N N . ALA A 1 99 ? -2.440 -4.941 7.437 1.00 94.00 99 ALA A N 1
ATOM 808 C CA . ALA A 1 99 ? -2.488 -3.701 8.211 1.00 94.00 99 ALA A CA 1
ATOM 809 C C . ALA A 1 99 ? -3.733 -3.631 9.108 1.00 94.00 99 ALA A C 1
ATOM 811 O O . ALA A 1 99 ? -3.598 -3.405 10.309 1.00 94.00 99 ALA A O 1
ATOM 812 N N . ALA A 1 100 ? -4.919 -3.939 8.573 1.00 94.81 100 ALA A N 1
ATOM 813 C CA . ALA A 1 100 ? -6.159 -3.985 9.349 1.00 94.81 100 ALA A CA 1
ATOM 814 C C . ALA A 1 100 ? -6.060 -4.971 10.529 1.00 94.81 100 ALA A C 1
ATOM 816 O O . ALA A 1 100 ? -6.440 -4.640 11.654 1.00 94.81 100 ALA A O 1
ATOM 817 N N . GLY A 1 101 ? -5.475 -6.153 10.301 1.00 95.06 101 GLY A N 1
ATOM 818 C CA . GLY A 1 101 ? -5.214 -7.130 11.361 1.00 95.06 101 GLY A CA 1
ATOM 819 C C . GLY A 1 101 ? -4.213 -6.637 12.414 1.00 95.06 101 GLY A C 1
ATOM 820 O O . GLY A 1 101 ? -4.414 -6.859 13.609 1.00 95.06 101 GLY A O 1
ATOM 821 N N . ILE A 1 102 ? -3.152 -5.935 12.000 1.00 94.69 102 ILE A N 1
ATOM 822 C CA . ILE A 1 102 ? -2.176 -5.333 12.921 1.00 94.69 102 ILE A CA 1
ATOM 823 C C . ILE A 1 102 ? -2.838 -4.251 13.779 1.00 94.69 102 ILE A C 1
ATOM 825 O O . ILE A 1 102 ? -2.660 -4.277 14.995 1.00 94.69 102 ILE A O 1
ATOM 829 N N . PHE A 1 103 ? -3.624 -3.350 13.187 1.00 94.44 103 PHE A N 1
ATOM 830 C CA . PHE A 1 103 ? -4.326 -2.290 13.917 1.00 94.44 103 PHE A CA 1
ATOM 831 C C . PHE A 1 103 ? -5.315 -2.860 14.937 1.00 94.44 103 PHE A C 1
ATOM 833 O O . PHE A 1 103 ? -5.294 -2.457 16.101 1.00 94.44 103 PHE A O 1
ATOM 840 N N . ALA A 1 104 ? -6.101 -3.868 14.547 1.00 94.31 104 ALA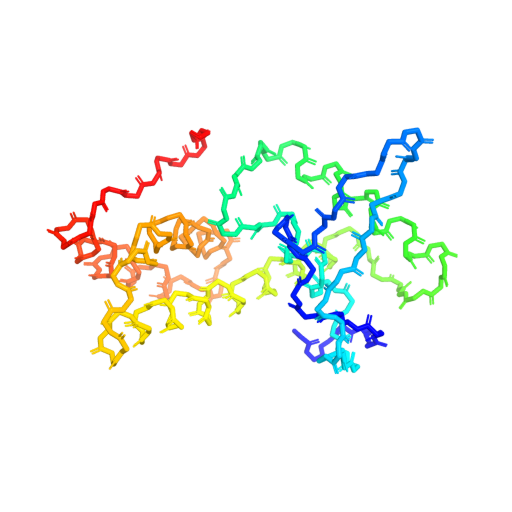 A N 1
ATOM 841 C CA . ALA A 1 104 ? -6.992 -4.571 15.466 1.00 94.31 104 ALA A CA 1
ATOM 842 C C . ALA A 1 104 ? -6.219 -5.230 16.621 1.00 94.31 104 ALA A C 1
ATOM 844 O O . ALA A 1 104 ? -6.586 -5.077 17.787 1.00 94.31 104 ALA A O 1
ATOM 845 N N . ARG A 1 105 ? -5.106 -5.918 16.325 1.00 95.94 105 ARG A N 1
ATOM 846 C CA . ARG A 1 105 ? -4.262 -6.552 17.349 1.00 95.94 105 ARG A CA 1
ATOM 847 C C . ARG A 1 105 ? -3.660 -5.532 18.317 1.00 95.94 105 ARG A C 1
ATOM 849 O O . ARG A 1 105 ? -3.669 -5.789 19.516 1.00 95.94 105 ARG A O 1
ATOM 856 N N . LEU A 1 106 ? -3.149 -4.404 17.819 1.00 95.00 106 LEU A N 1
ATOM 857 C CA . LEU A 1 106 ? -2.578 -3.331 18.644 1.00 95.00 106 LEU A CA 1
ATOM 858 C C . LEU A 1 106 ? -3.620 -2.752 19.612 1.00 95.00 106 LEU A C 1
ATOM 860 O O . LEU A 1 106 ? -3.299 -2.478 20.767 1.00 95.00 106 LEU A O 1
ATOM 864 N N . ALA A 1 107 ? -4.871 -2.607 19.169 1.00 94.69 107 ALA A N 1
ATOM 865 C CA . ALA A 1 107 ? -5.955 -2.146 20.028 1.00 94.69 107 ALA A CA 1
ATOM 866 C C . ALA A 1 107 ? -6.332 -3.187 21.098 1.00 94.69 107 ALA A C 1
ATOM 868 O O . ALA A 1 107 ? -6.416 -2.843 22.273 1.00 94.69 107 ALA A O 1
ATOM 869 N N . ILE A 1 108 ? -6.516 -4.455 20.707 1.00 93.56 108 ILE A N 1
ATOM 870 C CA . ILE A 1 108 ? -6.978 -5.528 21.606 1.00 93.56 108 ILE A CA 1
ATOM 871 C C . ILE A 1 108 ? -5.906 -5.924 22.626 1.00 93.56 108 ILE A C 1
ATOM 873 O O . ILE A 1 108 ? -6.208 -6.091 23.803 1.00 93.56 108 ILE A O 1
ATOM 877 N N . ARG A 1 109 ? -4.661 -6.118 22.177 1.00 96.69 109 ARG A N 1
ATOM 878 C CA . ARG A 1 109 ? -3.577 -6.655 23.012 1.00 96.69 109 ARG A CA 1
ATOM 879 C C . ARG A 1 109 ? -2.828 -5.562 23.764 1.00 96.69 109 ARG A C 1
ATOM 881 O O . ARG A 1 109 ? -2.492 -5.750 24.925 1.00 96.69 109 ARG A O 1
ATOM 888 N N . ASP A 1 110 ? -2.537 -4.454 23.084 1.00 95.44 110 ASP A N 1
ATOM 889 C CA . ASP A 1 110 ? -1.609 -3.431 23.579 1.00 95.44 110 ASP A CA 1
ATOM 890 C C . ASP A 1 110 ? -2.331 -2.151 24.042 1.00 95.44 110 ASP A C 1
ATOM 892 O O . ASP A 1 110 ? -1.675 -1.171 24.391 1.00 95.44 110 ASP A O 1
ATOM 896 N N . GLY A 1 111 ? -3.671 -2.123 24.007 1.00 93.75 111 GLY A N 1
ATOM 897 C CA . GLY A 1 111 ? -4.484 -0.972 24.419 1.00 93.75 111 GLY A CA 1
ATOM 898 C C . GLY A 1 111 ? -4.335 0.264 23.526 1.00 93.75 111 GLY A C 1
ATOM 899 O O . GLY A 1 111 ? -4.821 1.340 23.873 1.00 93.75 111 GLY A O 1
ATOM 900 N N . LYS A 1 112 ? -3.673 0.144 22.366 1.00 93.31 112 LYS A N 1
ATOM 901 C CA . LYS A 1 112 ? -3.409 1.263 21.447 1.00 93.31 112 LYS A CA 1
ATOM 902 C C . LYS A 1 112 ? -4.621 1.537 20.555 1.00 93.31 112 LYS A C 1
ATOM 904 O O . LYS A 1 112 ? -4.578 1.343 19.341 1.00 93.31 112 LYS A O 1
ATOM 909 N N . THR A 1 113 ? -5.712 1.991 21.161 1.00 92.25 113 THR A N 1
ATOM 910 C CA . THR A 1 113 ? -7.011 2.216 20.501 1.00 92.25 113 THR A CA 1
ATOM 911 C C . THR A 1 113 ? -6.977 3.272 19.396 1.00 92.25 113 THR A C 1
ATOM 913 O O . THR A 1 113 ? -7.810 3.219 18.497 1.00 92.25 113 THR A O 1
ATOM 916 N N . GLY A 1 114 ? -5.990 4.176 19.393 1.00 89.44 114 GLY A N 1
ATOM 917 C CA . GLY A 1 114 ? -5.831 5.193 18.346 1.00 89.44 114 GLY A CA 1
ATOM 918 C C . GLY A 1 114 ? -5.734 4.628 16.921 1.00 89.44 114 GLY A C 1
ATOM 919 O O . GLY A 1 114 ? -6.193 5.273 15.986 1.00 89.44 114 GLY A O 1
ATOM 920 N N . TYR A 1 115 ? -5.231 3.398 16.750 1.00 88.88 115 TYR A N 1
ATOM 921 C CA . TYR A 1 115 ? -5.149 2.741 15.437 1.00 88.88 115 TYR A CA 1
ATOM 922 C C . TYR A 1 115 ? -6.502 2.269 14.889 1.00 88.88 115 TYR A C 1
ATOM 924 O O . TYR A 1 115 ? -6.606 1.968 13.701 1.00 88.88 115 TYR A O 1
ATOM 932 N N . LEU A 1 116 ? -7.550 2.198 15.720 1.00 91.69 116 LEU A N 1
ATOM 933 C CA . LEU A 1 116 ? -8.884 1.816 15.248 1.00 91.69 116 LEU A CA 1
ATOM 934 C C . LEU A 1 116 ? -9.405 2.811 14.206 1.00 91.69 116 LEU A C 1
ATOM 936 O O . LEU A 1 116 ? -10.043 2.393 13.246 1.00 91.69 116 LEU A O 1
ATOM 940 N N . ALA A 1 117 ? -9.064 4.096 14.338 1.00 89.88 117 ALA A N 1
ATOM 941 C CA . ALA A 1 117 ? -9.476 5.139 13.401 1.00 89.88 117 ALA A CA 1
ATOM 942 C C . ALA A 1 117 ? -8.927 4.938 11.971 1.00 89.88 117 ALA A C 1
ATOM 944 O O . ALA A 1 117 ? -9.520 5.435 11.016 1.00 89.88 117 ALA A O 1
ATOM 945 N N . ASP A 1 118 ? -7.841 4.177 11.799 1.00 90.94 118 ASP A N 1
ATOM 946 C CA . ASP A 1 118 ? -7.249 3.889 10.486 1.00 90.94 118 ASP A CA 1
ATOM 947 C C . ASP A 1 118 ? -7.882 2.657 9.801 1.00 90.94 118 ASP A C 1
ATOM 949 O O . ASP A 1 118 ? -7.725 2.455 8.590 1.00 90.94 118 ASP A O 1
ATOM 953 N N . ILE A 1 119 ? -8.627 1.827 10.545 1.00 93.81 119 ILE A N 1
ATOM 954 C CA . ILE A 1 119 ? -9.247 0.596 10.028 1.00 93.81 119 ILE A CA 1
ATOM 955 C C . ILE A 1 119 ? -10.289 0.885 8.934 1.00 93.81 119 ILE A C 1
ATOM 957 O O . ILE A 1 119 ? -10.188 0.248 7.883 1.00 93.81 119 ILE A O 1
ATOM 961 N N . PRO A 1 120 ? -11.242 1.832 9.088 1.00 94.19 120 PRO A N 1
ATOM 962 C CA . PRO A 1 120 ? -12.232 2.111 8.045 1.00 94.19 120 PRO A CA 1
ATOM 963 C C . PRO A 1 120 ? -11.591 2.481 6.701 1.00 94.19 120 PRO A C 1
ATOM 965 O O . PRO A 1 120 ? -11.942 1.916 5.663 1.00 94.19 120 PRO A O 1
ATOM 968 N N . ARG A 1 121 ? -10.572 3.356 6.702 1.00 92.06 121 ARG A N 1
ATOM 969 C CA . ARG A 1 121 ? -9.844 3.713 5.472 1.00 92.06 121 ARG A CA 1
ATOM 970 C C . ARG A 1 121 ? -9.138 2.496 4.875 1.00 92.06 121 ARG A C 1
ATOM 972 O O . ARG A 1 121 ? -9.288 2.228 3.684 1.00 92.06 121 ARG A O 1
ATOM 979 N N . THR A 1 122 ? -8.432 1.730 5.701 1.00 93.44 122 THR A N 1
ATOM 980 C CA . THR A 1 122 ? -7.712 0.519 5.276 1.00 93.44 122 THR A CA 1
ATOM 981 C C . THR A 1 122 ? -8.653 -0.503 4.629 1.00 93.44 122 THR A C 1
ATOM 983 O O . THR A 1 122 ? -8.340 -1.065 3.579 1.00 93.44 122 THR A O 1
ATOM 986 N N . VAL A 1 123 ? -9.836 -0.717 5.211 1.00 95.75 123 VAL A N 1
ATOM 987 C CA . VAL A 1 123 ? -10.834 -1.662 4.689 1.00 95.75 123 VAL A CA 1
ATOM 988 C C . VAL A 1 123 ? -11.524 -1.134 3.431 1.00 95.75 123 VAL A C 1
ATOM 990 O O . VAL A 1 123 ? -11.852 -1.929 2.550 1.00 95.75 123 VAL A O 1
ATOM 993 N N . SER A 1 124 ? -11.669 0.184 3.267 1.00 93.94 124 SER A N 1
ATOM 994 C CA . SER A 1 124 ? -12.200 0.749 2.019 1.00 93.94 124 SER A CA 1
ATOM 995 C C . SER A 1 124 ? -11.334 0.390 0.801 1.00 93.94 124 SER A C 1
ATOM 997 O O . SER A 1 124 ? -11.877 0.036 -0.243 1.00 93.94 124 SER A O 1
ATOM 999 N N . TYR A 1 125 ? -10.003 0.331 0.947 1.00 93.88 125 TYR A N 1
ATOM 1000 C CA . TYR A 1 125 ? -9.122 -0.154 -0.122 1.00 93.88 125 TYR A CA 1
ATOM 1001 C C . TYR A 1 125 ? -9.363 -1.633 -0.456 1.00 93.88 125 TYR A C 1
ATOM 1003 O O . TYR A 1 125 ? -9.317 -2.008 -1.627 1.00 93.88 125 TYR A O 1
ATOM 1011 N N . LEU A 1 126 ? -9.647 -2.475 0.546 1.00 95.50 126 LEU A N 1
ATOM 1012 C CA . LEU A 1 126 ? -9.988 -3.887 0.329 1.00 95.50 126 LEU A CA 1
ATOM 1013 C C . LEU A 1 126 ? -11.314 -4.038 -0.415 1.00 95.50 126 LEU A C 1
ATOM 1015 O O . LEU A 1 126 ? -11.399 -4.848 -1.340 1.00 95.50 126 LEU A O 1
ATOM 1019 N N . ARG A 1 127 ? -12.329 -3.250 -0.042 1.00 95.50 127 ARG A N 1
ATOM 1020 C CA . ARG A 1 127 ? -13.632 -3.211 -0.719 1.00 95.50 127 ARG A CA 1
ATOM 1021 C C . ARG A 1 127 ? -13.459 -2.854 -2.189 1.00 95.50 127 ARG A C 1
ATOM 1023 O O . ARG A 1 127 ? -13.891 -3.609 -3.055 1.00 95.50 127 ARG A O 1
ATOM 1030 N N . ASP A 1 128 ? -12.779 -1.746 -2.456 1.00 93.12 128 ASP A N 1
ATOM 1031 C CA . ASP A 1 128 ? -12.672 -1.188 -3.801 1.00 93.12 128 ASP A CA 1
ATOM 1032 C C . ASP A 1 128 ? -11.799 -2.069 -4.716 1.00 93.12 128 ASP A C 1
ATOM 1034 O O . ASP A 1 128 ? -12.135 -2.260 -5.883 1.00 93.12 128 ASP A O 1
ATOM 1038 N N . ALA A 1 129 ? -10.716 -2.660 -4.193 1.00 92.62 129 ALA A N 1
ATOM 1039 C CA . ALA A 1 129 ? -9.863 -3.578 -4.952 1.00 92.62 129 ALA A CA 1
ATOM 1040 C C . ALA A 1 129 ? -10.557 -4.921 -5.235 1.00 92.62 129 ALA A C 1
ATOM 1042 O O . ALA A 1 129 ? -10.502 -5.423 -6.358 1.00 92.62 129 ALA A O 1
ATOM 1043 N N . SER A 1 130 ? -11.247 -5.494 -4.242 1.00 94.88 130 SER A N 1
ATOM 1044 C CA . SER A 1 130 ? -11.955 -6.771 -4.415 1.00 94.88 130 SER A CA 1
ATOM 1045 C C . SER A 1 130 ? -13.144 -6.667 -5.373 1.00 94.88 130 SER A C 1
ATOM 1047 O O . SER A 1 130 ? -13.382 -7.605 -6.129 1.00 94.88 130 SER A O 1
ATOM 1049 N N . ALA A 1 131 ? -13.829 -5.517 -5.425 1.00 94.31 131 ALA A N 1
ATOM 1050 C CA . ALA A 1 131 ? -14.920 -5.265 -6.372 1.00 94.31 131 ALA A CA 1
ATOM 1051 C C . ALA A 1 131 ? -14.469 -5.335 -7.843 1.00 94.31 131 ALA A C 1
ATOM 1053 O O . ALA A 1 131 ? -15.242 -5.717 -8.718 1.00 94.31 131 ALA A O 1
ATOM 1054 N N . ARG A 1 132 ? -13.209 -4.973 -8.123 1.00 90.69 132 ARG A N 1
ATOM 1055 C CA . ARG A 1 132 ? -12.640 -4.925 -9.482 1.00 90.69 132 ARG A CA 1
ATOM 1056 C C . ARG A 1 132 ? -12.072 -6.266 -9.947 1.00 90.69 132 ARG A C 1
ATOM 1058 O O . ARG A 1 132 ? -11.557 -6.355 -11.057 1.00 90.69 132 ARG A O 1
ATOM 1065 N N . GLN A 1 133 ? -12.121 -7.301 -9.110 1.00 89.19 133 GLN A N 1
ATOM 1066 C CA . GLN A 1 133 ? -11.450 -8.571 -9.365 1.00 89.19 133 GLN A CA 1
ATOM 1067 C C . GLN A 1 133 ? -12.443 -9.735 -9.257 1.00 89.19 133 GLN A C 1
ATOM 1069 O O . GLN A 1 133 ? -12.777 -10.151 -8.145 1.00 89.19 133 GLN A O 1
ATOM 1074 N N . PRO A 1 134 ? -12.869 -10.336 -10.386 1.00 90.81 134 PRO A N 1
ATOM 1075 C CA . PRO A 1 134 ? -13.836 -11.436 -10.377 1.00 90.81 134 PRO A CA 1
ATOM 1076 C C . PRO A 1 134 ? -13.431 -12.611 -9.476 1.00 90.81 134 PRO A C 1
ATOM 1078 O O . PRO A 1 134 ? -14.277 -13.216 -8.820 1.00 90.81 134 PRO A O 1
ATOM 1081 N N . ALA A 1 135 ? -12.128 -12.896 -9.381 1.00 92.50 135 ALA A N 1
ATOM 1082 C CA . ALA A 1 135 ? -11.588 -13.951 -8.525 1.00 92.50 135 ALA A CA 1
ATOM 1083 C C . ALA A 1 135 ? -11.837 -13.723 -7.019 1.00 92.50 135 ALA A C 1
ATOM 1085 O O . ALA A 1 135 ? -11.801 -14.678 -6.248 1.00 92.50 135 ALA A O 1
ATOM 1086 N N . PHE A 1 136 ? -12.112 -12.487 -6.589 1.00 95.38 136 PHE A N 1
ATOM 1087 C CA . PHE A 1 136 ? -12.379 -12.139 -5.191 1.00 95.38 136 PHE A CA 1
ATOM 1088 C C . PHE A 1 136 ? -13.859 -11.894 -4.896 1.00 95.38 136 PHE A C 1
ATOM 1090 O O . PHE A 1 136 ? -14.169 -11.359 -3.835 1.00 95.38 136 PHE A O 1
ATOM 1097 N N . ARG A 1 137 ? -14.784 -12.312 -5.771 1.00 96.31 137 ARG A N 1
ATOM 1098 C CA . ARG A 1 137 ? -16.225 -12.065 -5.590 1.00 96.31 137 ARG A CA 1
ATOM 1099 C C . ARG A 1 137 ? -16.743 -12.488 -4.211 1.00 96.31 137 ARG A C 1
ATOM 1101 O O . ARG A 1 137 ? -17.343 -11.679 -3.517 1.00 96.31 137 ARG A O 1
ATOM 1108 N N . HIS A 1 138 ? -16.453 -13.716 -3.778 1.00 97.31 138 HIS A N 1
ATOM 1109 C CA . HIS A 1 138 ? -16.900 -14.212 -2.466 1.00 97.31 138 HIS A CA 1
ATOM 1110 C C . HIS A 1 138 ? -16.2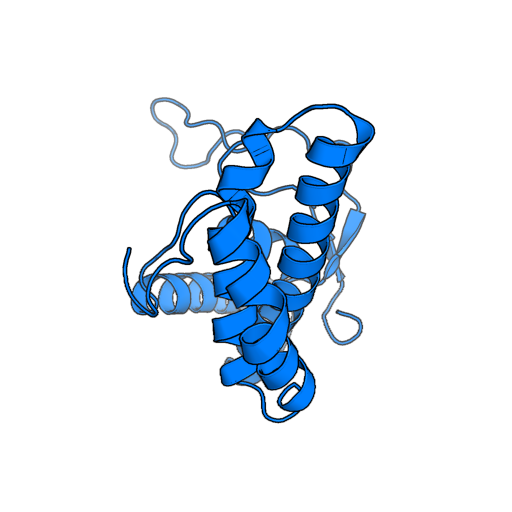63 -13.456 -1.299 1.00 97.31 138 HIS A C 1
ATOM 1112 O O . HIS A 1 138 ? -16.917 -13.206 -0.291 1.00 97.31 138 HIS A O 1
ATOM 1118 N N . PHE A 1 139 ? -14.996 -13.058 -1.439 1.00 97.00 139 PHE A N 1
ATOM 1119 C CA . PHE A 1 139 ? -14.329 -12.228 -0.438 1.00 97.00 139 PHE A CA 1
ATOM 1120 C C . PHE A 1 139 ? -14.970 -10.838 -0.357 1.00 97.00 139 PHE A C 1
ATOM 1122 O O . PHE A 1 139 ? -15.205 -10.345 0.741 1.00 97.00 139 PHE A O 1
ATOM 1129 N N . HIS A 1 140 ? -15.282 -10.231 -1.504 1.00 97.44 140 HIS A N 1
ATOM 1130 C CA . HIS A 1 140 ? -15.959 -8.941 -1.582 1.00 97.44 140 HIS A CA 1
ATOM 1131 C C . HIS A 1 140 ? -17.347 -8.997 -0.934 1.00 97.44 140 HIS A C 1
ATOM 1133 O O . HIS A 1 140 ? -17.664 -8.161 -0.092 1.00 97.44 140 HIS A O 1
ATOM 1139 N N . GLU A 1 141 ? -18.147 -10.009 -1.282 1.00 98.00 141 GLU A N 1
ATOM 1140 C CA . GLU A 1 141 ? -19.476 -10.243 -0.707 1.00 98.00 141 GLU A CA 1
ATOM 1141 C C . GLU A 1 141 ? -19.396 -10.349 0.822 1.00 98.00 141 GLU A C 1
ATOM 1143 O O . GLU A 1 141 ? -20.064 -9.587 1.516 1.00 98.00 141 GLU A O 1
ATOM 1148 N N . TRP A 1 142 ? -18.513 -11.206 1.351 1.00 98.00 142 TRP A N 1
ATOM 1149 C CA . TRP A 1 142 ? -18.303 -11.354 2.796 1.00 98.00 142 TRP A CA 1
ATOM 1150 C C . TRP A 1 142 ? -17.838 -10.056 3.468 1.00 98.00 142 TRP A C 1
ATOM 1152 O O . TRP A 1 142 ? -18.322 -9.691 4.545 1.00 98.00 142 TRP A O 1
ATOM 1162 N N . LEU A 1 143 ? -16.905 -9.338 2.839 1.00 97.31 143 LEU A N 1
ATOM 1163 C CA . LEU A 1 143 ? -16.397 -8.081 3.371 1.00 97.31 143 LEU A CA 1
ATOM 1164 C C . LEU A 1 143 ? -17.536 -7.062 3.523 1.00 97.31 143 LEU A C 1
ATOM 1166 O O . LEU A 1 143 ? -17.676 -6.463 4.589 1.00 97.31 143 LEU A O 1
ATOM 1170 N N . CYS A 1 144 ? -18.374 -6.921 2.496 1.00 97.19 144 CYS A N 1
ATOM 1171 C CA . CYS A 1 144 ? -19.503 -5.995 2.470 1.00 97.19 144 CYS A CA 1
ATOM 1172 C C . CYS A 1 144 ? -20.667 -6.426 3.373 1.00 97.19 144 CYS A C 1
ATOM 1174 O O . CYS A 1 144 ? -21.284 -5.571 4.000 1.00 97.19 144 CYS A O 1
ATOM 1176 N N . SER A 1 145 ? -20.968 -7.723 3.478 1.00 97.75 145 SER A N 1
ATOM 1177 C CA . SER A 1 145 ? -22.115 -8.208 4.261 1.00 97.75 145 SER A CA 1
ATOM 1178 C C . SER A 1 145 ? -21.817 -8.419 5.743 1.00 97.75 145 SER A C 1
ATOM 1180 O O . SER A 1 145 ? -22.744 -8.511 6.544 1.00 97.75 145 SER A O 1
ATOM 1182 N N . THR A 1 146 ? -20.546 -8.573 6.122 1.00 97.69 146 THR A N 1
ATOM 1183 C CA . THR A 1 146 ? -20.174 -9.014 7.475 1.00 97.69 146 THR A CA 1
ATOM 1184 C C . THR A 1 146 ? -19.169 -8.087 8.140 1.00 97.69 146 THR A C 1
ATOM 1186 O O . THR A 1 146 ? -19.400 -7.636 9.261 1.00 97.69 146 THR A O 1
ATOM 1189 N N . VAL A 1 147 ? -18.049 -7.795 7.478 1.00 96.69 147 VAL A N 1
ATOM 1190 C CA . VAL A 1 147 ? -16.940 -7.065 8.112 1.00 96.69 147 VAL A CA 1
ATOM 1191 C C . VAL A 1 147 ? -17.222 -5.570 8.185 1.00 96.69 147 VAL A C 1
ATOM 1193 O O . VAL A 1 147 ? -17.073 -4.976 9.251 1.00 96.69 147 VAL A O 1
ATOM 1196 N N . ILE A 1 148 ? -17.638 -4.969 7.069 1.00 96.81 148 ILE A N 1
ATOM 1197 C CA . ILE A 1 148 ? -17.915 -3.532 6.976 1.00 96.81 148 ILE A CA 1
ATOM 1198 C C . ILE A 1 148 ? -19.006 -3.112 7.975 1.00 96.81 148 ILE A C 1
ATOM 1200 O O . ILE A 1 148 ? -18.703 -2.252 8.800 1.00 96.81 148 ILE A O 1
ATOM 1204 N N . PRO A 1 149 ? -20.183 -3.769 8.049 1.00 97.50 149 PRO A N 1
ATOM 1205 C CA . PRO A 1 149 ? -21.207 -3.407 9.031 1.00 97.50 149 PRO A CA 1
ATOM 1206 C C . PRO A 1 149 ? -20.710 -3.464 10.483 1.00 97.50 149 PRO A C 1
ATOM 1208 O O . PRO A 1 149 ? -21.045 -2.608 11.301 1.00 97.50 149 PRO A O 1
ATOM 1211 N N . ALA A 1 150 ? -19.865 -4.446 10.818 1.00 96.25 150 ALA A N 1
ATOM 1212 C CA . ALA A 1 150 ? -19.292 -4.562 12.157 1.00 96.25 150 ALA A CA 1
ATOM 1213 C C . ALA A 1 150 ? -18.287 -3.440 12.473 1.00 96.25 150 ALA A C 1
ATOM 1215 O O . ALA A 1 150 ? -18.216 -2.988 13.618 1.00 96.25 150 ALA A O 1
ATOM 1216 N N . ILE A 1 151 ? -17.510 -2.988 11.481 1.00 95.81 151 ILE A N 1
ATOM 1217 C CA . ILE A 1 151 ? -16.610 -1.833 11.616 1.00 95.81 151 ILE A CA 1
ATOM 1218 C C . ILE A 1 151 ? -17.428 -0.557 11.812 1.00 95.81 151 ILE A C 1
ATOM 1220 O O . ILE A 1 151 ? -17.148 0.198 12.741 1.00 95.81 151 ILE A O 1
ATOM 1224 N N . GLU A 1 152 ? -18.458 -0.343 10.998 1.00 95.31 152 GLU A N 1
ATOM 1225 C CA . GLU A 1 152 ? -19.296 0.858 11.062 1.00 95.31 152 GLU A CA 1
ATOM 1226 C C . GLU A 1 152 ? -20.020 0.982 12.402 1.00 95.31 152 GLU A C 1
ATOM 1228 O O . GLU A 1 152 ? -20.073 2.067 12.978 1.00 95.31 152 GLU A O 1
ATOM 1233 N N . GLN A 1 153 ? -20.482 -0.141 12.957 1.00 95.81 153 GLN A N 1
ATOM 1234 C CA . GLN A 1 153 ? -21.125 -0.174 14.268 1.00 95.81 153 GLN A CA 1
ATOM 1235 C C . GLN A 1 153 ? -20.155 0.096 15.432 1.00 95.81 153 GLN A C 1
ATOM 1237 O O . GLN A 1 153 ? -20.555 0.677 16.440 1.00 95.81 153 GLN A O 1
ATOM 1242 N N . ARG A 1 154 ? -18.906 -0.384 15.351 1.00 93.12 154 ARG A N 1
ATOM 1243 C CA . ARG A 1 154 ? -17.969 -0.398 16.495 1.00 93.12 154 ARG A CA 1
ATOM 1244 C C . ARG A 1 154 ? -16.928 0.713 16.475 1.00 93.12 154 ARG A C 1
ATOM 1246 O O . ARG A 1 154 ? -16.402 1.057 17.528 1.0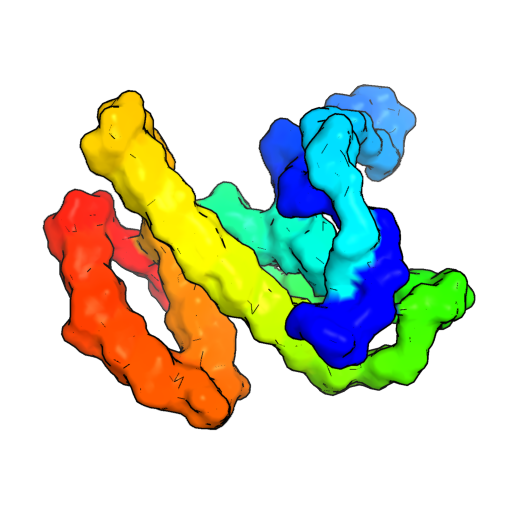0 93.12 154 ARG A O 1
ATOM 1253 N N . ILE A 1 155 ? -16.568 1.191 15.291 1.00 93.31 155 ILE A N 1
ATOM 1254 C CA . ILE A 1 155 ? -15.432 2.089 15.069 1.00 93.31 155 ILE A CA 1
ATOM 1255 C C . ILE A 1 155 ? -15.911 3.376 14.405 1.00 93.31 155 ILE A C 1
ATOM 1257 O O . ILE A 1 155 ? -15.613 4.461 14.895 1.00 93.31 155 ILE A O 1
ATOM 1261 N N . GLY A 1 156 ? -16.645 3.260 13.299 1.00 92.50 156 GLY A N 1
ATOM 1262 C CA . GLY A 1 156 ? -17.132 4.402 12.533 1.00 92.50 156 GLY A CA 1
ATOM 1263 C C . GLY A 1 156 ? -17.257 4.104 11.038 1.00 92.50 156 GLY A C 1
ATOM 1264 O O . GLY A 1 156 ? -16.790 3.055 10.579 1.00 92.50 156 GLY A O 1
ATOM 1265 N N . PRO A 1 157 ? -17.890 5.015 10.279 1.00 92.81 157 PRO A N 1
ATOM 1266 C CA . PRO A 1 157 ? -18.226 4.796 8.878 1.00 92.81 157 PRO A CA 1
ATOM 1267 C C . PRO A 1 157 ? -16.980 4.608 8.013 1.00 92.81 157 PRO A C 1
ATOM 1269 O O . PRO A 1 157 ? -15.939 5.237 8.240 1.00 92.81 157 PRO A O 1
ATOM 1272 N N . LEU A 1 158 ? -17.093 3.767 6.985 1.00 90.94 158 LEU A N 1
ATOM 1273 C CA . LEU A 1 158 ? -16.084 3.727 5.934 1.00 90.94 158 LEU A CA 1
ATOM 1274 C C . LEU A 1 158 ? -16.193 4.975 5.050 1.00 90.94 158 LEU A C 1
ATOM 1276 O O . LEU A 1 158 ? -17.291 5.489 4.843 1.00 90.94 158 LEU A O 1
ATOM 1280 N N . PRO A 1 159 ? -15.079 5.438 4.459 1.00 85.94 159 PRO A N 1
ATOM 1281 C CA . PRO A 1 159 ? -15.145 6.427 3.396 1.00 85.94 159 PRO A CA 1
ATOM 1282 C C . PRO A 1 159 ? -16.042 5.945 2.248 1.00 85.94 159 PRO A C 1
ATOM 1284 O O . PRO A 1 159 ? -15.909 4.808 1.758 1.00 85.94 159 PRO A O 1
ATOM 1287 N N . GLU A 1 160 ? -16.928 6.835 1.806 1.00 78.06 160 GLU A N 1
ATOM 1288 C CA . GLU A 1 160 ? -17.736 6.633 0.607 1.00 78.06 160 GLU A CA 1
ATOM 1289 C C . GLU A 1 160 ? -16.826 6.325 -0.595 1.00 78.06 160 GLU A C 1
ATOM 1291 O O . GLU A 1 160 ? -15.728 6.892 -0.709 1.00 78.06 160 GLU A O 1
ATOM 1296 N N . PRO A 1 161 ? -17.228 5.416 -1.501 1.00 69.62 161 PRO A N 1
ATOM 1297 C CA . PRO A 1 161 ? -16.480 5.164 -2.725 1.00 69.62 161 PRO A CA 1
ATOM 1298 C C . PRO A 1 161 ? -16.218 6.475 -3.481 1.00 69.62 161 PRO A C 1
ATOM 1300 O O . PRO A 1 161 ? -17.137 7.228 -3.787 1.00 69.62 161 PRO A O 1
ATOM 1303 N N . GLY A 1 162 ? -14.949 6.761 -3.777 1.00 58.22 162 GLY A N 1
ATOM 1304 C CA . GLY A 1 162 ? -14.556 7.948 -4.546 1.00 58.22 162 GLY A CA 1
ATOM 1305 C C . GLY A 1 162 ? -14.541 9.279 -3.779 1.00 58.22 162 GLY A C 1
ATOM 1306 O O . GLY A 1 162 ? -14.188 10.296 -4.377 1.00 58.22 162 GLY A O 1
ATOM 1307 N N . VAL A 1 163 ? -14.856 9.304 -2.478 1.00 52.34 163 VAL A N 1
ATOM 1308 C CA . VAL A 1 163 ? -14.763 10.521 -1.650 1.00 52.34 163 VAL A CA 1
ATOM 1309 C C . VAL A 1 163 ? -13.393 10.600 -0.960 1.00 52.34 163 VAL A C 1
ATOM 1311 O O . VAL A 1 163 ? -12.840 9.585 -0.529 1.00 52.34 163 VAL A O 1
ATOM 1314 N N . ARG A 1 164 ? -12.826 11.814 -0.944 1.00 48.97 164 ARG A N 1
ATOM 1315 C CA . ARG A 1 164 ? -11.498 12.155 -0.402 1.00 48.97 164 ARG A CA 1
ATOM 1316 C C . ARG A 1 164 ? -11.447 12.045 1.118 1.00 48.97 164 ARG A C 1
ATOM 1318 O O . ARG A 1 164 ? -12.393 12.550 1.757 1.00 48.97 164 ARG A O 1
#

pLDDT: mean 93.38, std 6.95, range [48.97, 98.56]

Secondary structure (DSSP, 8-state):
-TTSPEEEE-S--SGGGEE--TT-SSPEE--GGG-EEEETTHHHHHHHT-SS----HHHHHHHHHHHHHHHHHTTS----HHHHHHHHHHHHHHHHHHHHHHHHHHHHHH--GGGGGGHHHHHHHHHHHHHT-GGGHHHHHHIIIIIHHHHHHHT-PPPPTT--

Foldseek 3Di:
DVVAFWDKDQQQLAPVQWADDPPDPGTDGDSSPPIDTDGPLRNVLCYLLPLVDHDFPVVSLVVQVVSVVVCVVVVRDDDDSVRSVVVNLVSLLVVLVVLLVVLVCCCPPVVPVVSLQSNLSSLVSNLVSLVVDPVNVVVNVCSVPPVQVVSCVPRRHHDDVRDD

Sequence (164 aa):
ALAQPEVTVHRDYHSRNLLVRDSQTVPGVIDFQDAVRGPITYDAVSLLKDCYVRWPEDRLASWLEHFRNASQQAGLHRADADTFQQWFELMGMQRHLKAAGIFARLAIRDGKTGYLADIPRTVSYLRDASARQPAFRHFHEWLCSTVIPAIEQRIGPLPEPGVR

InterPro domains:
  IPR002575 Aminoglycoside phosphotransferase [PF01636] (4-79)
  IPR011009 Protein kinase-like domain superfamily [SSF56112] (2-143)

Radius of gyration: 16.55 Å; chains: 1; bounding box: 39×38×44 Å

Organism: Marinobacter nauticus (NCBI:txid2743)